Protein AF-A0A0F9BV42-F1 (afdb_monomer_lite)

Sequence (53 aa):
MKLDKDTLRDLIDEKLPRTQVRAIQSGYKDPDRFDKYVEILQERVTWEDRIVL

Radius of gyration: 12.1 Å; chains: 1; bounding box: 25×17×34 Å

Structure (mmCIF, N/CA/C/O backbone):
data_AF-A0A0F9BV42-F1
#
_entry.id   AF-A0A0F9BV42-F1
#
loop_
_atom_site.group_PDB
_atom_site.id
_atom_site.type_symbol
_atom_site.label_atom_id
_atom_site.label_alt_id
_atom_site.label_comp_id
_atom_site.label_asym_id
_atom_site.label_entity_id
_atom_site.label_seq_id
_atom_site.pdbx_PDB_ins_code
_atom_site.Cartn_x
_atom_site.Cartn_y
_atom_site.Cartn_z
_atom_site.occupancy
_atom_site.B_iso_or_equiv
_atom_site.auth_seq_id
_atom_site.auth_comp_id
_atom_site.auth_asym_id
_atom_site.auth_atom_id
_atom_site.pdbx_PDB_model_num
ATOM 1 N N . MET A 1 1 ? 1.009 -7.700 -12.658 1.00 76.00 1 MET A N 1
ATOM 2 C CA . MET A 1 1 ? 2.310 -7.849 -11.967 1.00 76.00 1 MET A CA 1
ATOM 3 C C . MET A 1 1 ? 1.996 -8.229 -10.540 1.00 76.00 1 MET A C 1
ATOM 5 O O . MET A 1 1 ? 1.183 -7.529 -9.955 1.00 76.00 1 MET A O 1
ATOM 9 N N . LYS A 1 2 ? 2.568 -9.314 -10.012 1.00 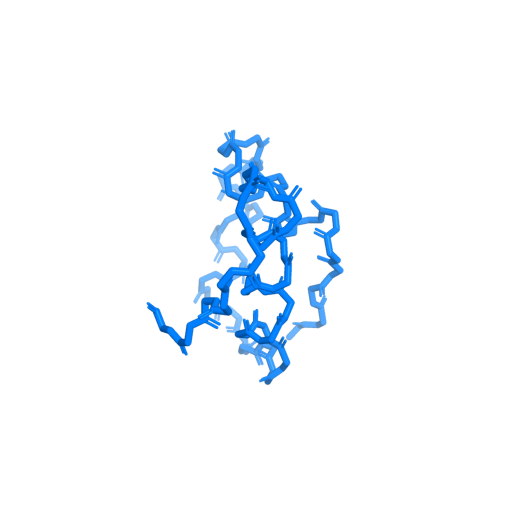82.75 2 LYS A N 1
ATOM 10 C CA . LYS A 1 2 ? 2.384 -9.648 -8.597 1.00 82.75 2 LYS A CA 1
ATOM 11 C C . LYS A 1 2 ? 3.116 -8.599 -7.757 1.00 82.75 2 LYS A C 1
ATOM 13 O O . LYS A 1 2 ? 4.294 -8.358 -8.003 1.00 82.75 2 LYS A O 1
ATOM 18 N N . LEU A 1 3 ? 2.409 -7.954 -6.840 1.00 88.56 3 LEU A N 1
ATOM 19 C CA . LEU A 1 3 ? 2.955 -7.025 -5.860 1.00 88.56 3 LEU A CA 1
ATOM 20 C C . LEU A 1 3 ? 3.129 -7.773 -4.542 1.00 88.56 3 LEU A C 1
ATOM 22 O O . LEU A 1 3 ? 2.166 -8.320 -3.998 1.00 88.56 3 LEU A O 1
ATOM 26 N N . ASP A 1 4 ? 4.354 -7.829 -4.036 1.00 93.38 4 ASP A N 1
ATOM 27 C CA . ASP A 1 4 ? 4.595 -8.300 -2.676 1.00 93.38 4 ASP A CA 1
ATOM 28 C C . ASP A 1 4 ? 4.143 -7.258 -1.635 1.00 93.38 4 ASP A C 1
ATOM 30 O O . ASP A 1 4 ? 3.900 -6.083 -1.933 1.00 93.38 4 ASP A O 1
ATOM 34 N N . LYS A 1 5 ? 3.963 -7.731 -0.399 1.00 95.06 5 LYS A N 1
ATOM 35 C CA . LYS A 1 5 ? 3.429 -6.931 0.708 1.00 95.06 5 LYS A CA 1
ATOM 36 C C . LYS A 1 5 ? 4.393 -5.809 1.111 1.00 95.06 5 LYS A C 1
ATOM 38 O O . LYS A 1 5 ? 3.934 -4.739 1.495 1.00 95.06 5 LYS A O 1
ATOM 43 N N . ASP A 1 6 ? 5.700 -6.018 0.965 1.00 96.06 6 ASP A N 1
ATOM 44 C CA . ASP A 1 6 ? 6.723 -5.028 1.318 1.00 96.06 6 ASP A CA 1
ATOM 45 C C . ASP A 1 6 ? 6.759 -3.868 0.319 1.00 96.06 6 ASP A C 1
ATOM 47 O O . ASP A 1 6 ? 6.727 -2.709 0.720 1.00 96.06 6 ASP A O 1
ATOM 51 N N . THR A 1 7 ? 6.655 -4.152 -0.978 1.00 95.81 7 THR A N 1
ATOM 52 C CA . THR A 1 7 ? 6.489 -3.138 -2.027 1.00 95.81 7 THR A CA 1
ATOM 53 C C . THR A 1 7 ? 5.207 -2.331 -1.815 1.00 95.81 7 THR A C 1
ATOM 55 O O . THR A 1 7 ? 5.192 -1.120 -2.028 1.00 95.81 7 THR A O 1
ATOM 58 N N . LEU A 1 8 ? 4.111 -2.969 -1.381 1.00 96.38 8 LEU A N 1
ATOM 59 C CA . LEU A 1 8 ? 2.882 -2.252 -1.026 1.00 96.38 8 LEU A CA 1
ATOM 60 C C . LEU A 1 8 ? 3.053 -1.382 0.227 1.00 96.38 8 LEU A C 1
ATOM 62 O O . LEU A 1 8 ? 2.526 -0.271 0.244 1.00 96.38 8 LEU A O 1
ATOM 66 N N . ARG A 1 9 ? 3.806 -1.8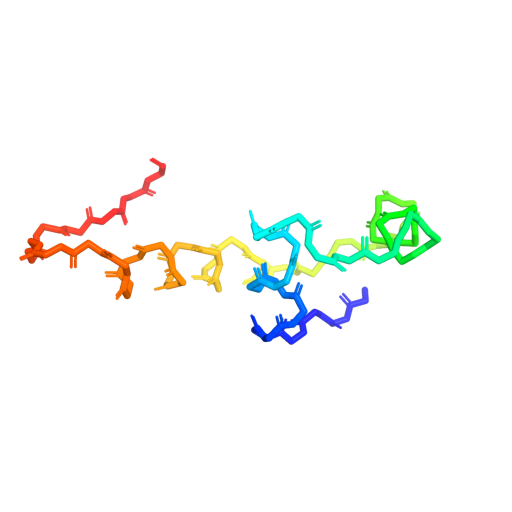33 1.239 1.00 97.69 9 ARG A N 1
ATOM 67 C CA . ARG A 1 9 ? 4.160 -1.005 2.406 1.00 97.69 9 ARG A CA 1
ATOM 68 C C . ARG A 1 9 ? 4.977 0.212 1.986 1.00 97.69 9 ARG A C 1
ATOM 70 O O . ARG A 1 9 ? 4.625 1.320 2.376 1.00 97.69 9 ARG A O 1
ATOM 77 N N . ASP A 1 10 ? 5.983 0.029 1.137 1.00 97.81 10 ASP A N 1
ATOM 78 C CA . ASP A 1 10 ? 6.794 1.130 0.611 1.00 97.81 10 ASP A CA 1
ATOM 79 C C . ASP A 1 10 ? 5.985 2.078 -0.281 1.00 97.81 10 ASP A C 1
ATOM 81 O O . ASP A 1 10 ? 6.261 3.277 -0.319 1.00 97.81 10 ASP A O 1
ATOM 85 N N . LEU A 1 11 ? 4.972 1.572 -0.994 1.00 96.88 11 LEU A N 1
ATOM 86 C CA . LEU A 1 11 ? 4.049 2.409 -1.761 1.00 96.88 11 LEU A CA 1
ATOM 87 C C . LEU A 1 11 ? 3.180 3.271 -0.834 1.00 96.88 11 LEU A C 1
ATOM 89 O O . LEU A 1 11 ? 2.996 4.451 -1.120 1.00 96.88 11 LEU A O 1
ATOM 93 N N . ILE A 1 12 ? 2.651 2.690 0.249 1.00 96.56 12 ILE A N 1
ATOM 94 C CA . ILE A 1 12 ? 1.845 3.395 1.262 1.00 96.56 12 ILE A CA 1
ATOM 95 C C . ILE A 1 12 ? 2.686 4.442 1.997 1.00 96.56 12 ILE A C 1
ATOM 97 O O . ILE A 1 12 ? 2.205 5.538 2.259 1.00 96.56 12 ILE A O 1
ATOM 101 N N . ASP A 1 13 ? 3.939 4.111 2.305 1.00 97.31 13 ASP A N 1
ATOM 102 C CA . ASP A 1 13 ? 4.870 4.982 3.024 1.00 97.31 13 ASP A CA 1
ATOM 103 C C . ASP A 1 13 ? 5.571 6.010 2.112 1.00 97.31 13 ASP A C 1
ATOM 105 O O . ASP A 1 13 ? 6.485 6.700 2.562 1.00 97.31 13 ASP A O 1
ATOM 109 N N . GLU A 1 14 ? 5.194 6.087 0.831 1.00 96.75 14 GLU A N 1
ATOM 110 C CA . GLU A 1 14 ? 5.785 6.983 -0.177 1.00 96.75 14 GLU A CA 1
ATOM 111 C C . GLU A 1 14 ? 7.309 6.810 -0.375 1.00 96.75 14 GLU A C 1
ATOM 113 O O . GLU A 1 14 ? 8.019 7.730 -0.783 1.00 96.75 14 GLU A O 1
ATOM 118 N N . LYS A 1 15 ? 7.829 5.601 -0.134 1.00 98.06 15 LYS A N 1
ATOM 119 C CA . LYS A 1 15 ? 9.259 5.259 -0.258 1.00 98.06 15 LYS A CA 1
ATOM 120 C C . LYS A 1 15 ? 9.648 4.745 -1.644 1.00 98.06 15 LYS A C 1
ATOM 122 O O . LYS A 1 15 ? 10.836 4.677 -1.963 1.00 98.06 15 LYS A 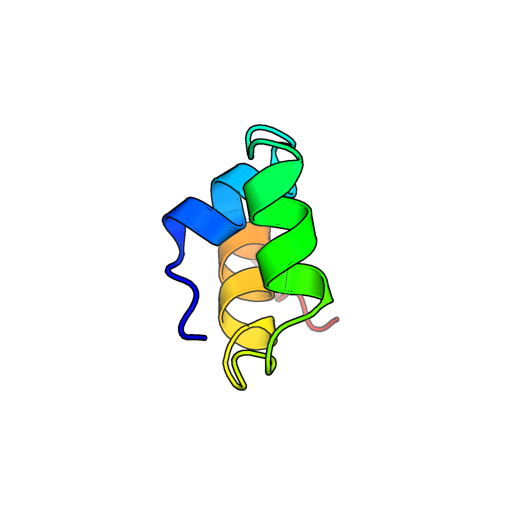O 1
ATOM 127 N N . LEU A 1 16 ? 8.677 4.374 -2.483 1.00 97.06 16 LEU A N 1
ATOM 128 C CA . LEU A 1 16 ? 8.973 3.825 -3.806 1.00 97.06 16 LEU A CA 1
ATOM 129 C C . LEU A 1 16 ? 9.513 4.881 -4.786 1.00 97.06 16 LEU A C 1
ATOM 131 O O . LEU A 1 16 ? 8.944 5.968 -4.919 1.00 97.06 16 LEU A O 1
ATOM 135 N N . PRO A 1 17 ? 10.536 4.541 -5.595 1.00 97.12 17 PRO A N 1
ATOM 136 C CA . PRO A 1 17 ? 10.978 5.390 -6.691 1.00 97.12 17 PRO A CA 1
ATOM 137 C C . PRO A 1 17 ? 9.855 5.661 -7.698 1.00 97.12 17 PRO A C 1
ATOM 139 O O . PRO A 1 17 ? 9.098 4.761 -8.076 1.00 97.12 17 PRO A O 1
ATOM 142 N N . ARG A 1 18 ? 9.819 6.879 -8.252 1.00 96.62 18 ARG A N 1
ATOM 143 C CA . ARG A 1 18 ? 8.821 7.294 -9.257 1.00 96.62 18 ARG A CA 1
ATOM 144 C C . ARG A 1 18 ? 8.709 6.331 -10.448 1.00 96.62 18 ARG A C 1
ATOM 146 O O . ARG A 1 18 ? 7.621 6.141 -10.989 1.00 96.62 18 ARG A O 1
ATOM 153 N N . THR A 1 19 ? 9.818 5.730 -10.877 1.00 95.94 19 THR A N 1
ATOM 154 C CA . THR A 1 19 ? 9.841 4.749 -11.974 1.00 95.94 19 THR A CA 1
ATOM 155 C C . THR A 1 19 ? 9.066 3.476 -11.632 1.00 95.94 19 THR A C 1
ATOM 157 O O . THR A 1 19 ? 8.318 2.985 -12.478 1.00 95.94 19 THR A O 1
ATOM 160 N N . GLN A 1 20 ? 9.171 2.983 -10.395 1.00 95.38 20 GLN A N 1
ATOM 161 C CA . GLN A 1 20 ? 8.411 1.823 -9.925 1.00 95.38 20 GLN A CA 1
ATOM 162 C C . GLN A 1 20 ? 6.926 2.153 -9.779 1.00 95.38 20 GLN A C 1
ATOM 164 O O . GLN A 1 20 ? 6.079 1.402 -10.260 1.00 95.38 20 GLN A O 1
ATOM 169 N N . VAL A 1 21 ? 6.605 3.324 -9.219 1.00 96.44 21 VAL A N 1
ATOM 170 C CA . VAL A 1 21 ? 5.218 3.808 -9.133 1.00 96.44 21 VAL A CA 1
ATOM 171 C C . VAL A 1 21 ? 4.576 3.856 -10.524 1.00 96.44 21 VAL A C 1
ATOM 173 O O . VAL A 1 21 ? 3.469 3.348 -10.716 1.00 96.44 21 VAL A O 1
ATOM 176 N N . ARG A 1 22 ? 5.292 4.383 -11.529 1.00 96.50 22 ARG A N 1
ATOM 177 C CA . ARG A 1 22 ? 4.821 4.392 -12.922 1.00 96.50 22 ARG A CA 1
ATOM 178 C C . ARG A 1 22 ? 4.556 2.978 -13.445 1.00 96.50 22 ARG A C 1
ATOM 180 O O . ARG A 1 22 ? 3.508 2.767 -14.045 1.00 96.50 22 ARG A O 1
ATOM 187 N N . ALA A 1 23 ? 5.456 2.023 -13.204 1.00 93.88 23 ALA A N 1
ATOM 188 C CA . ALA A 1 23 ? 5.286 0.639 -13.653 1.00 93.88 23 ALA A CA 1
ATOM 189 C C . ALA A 1 23 ? 4.036 -0.027 -13.046 1.00 93.88 23 ALA A C 1
ATOM 191 O O . ALA A 1 23 ? 3.278 -0.688 -13.759 1.00 93.88 23 ALA A O 1
ATOM 192 N N . ILE A 1 24 ? 3.767 0.212 -11.757 1.00 94.31 24 ILE A N 1
ATOM 193 C CA . ILE A 1 24 ? 2.559 -0.270 -11.067 1.00 94.31 24 ILE A CA 1
ATOM 194 C C . ILE A 1 24 ? 1.290 0.349 -11.679 1.00 94.31 24 ILE A C 1
ATOM 196 O O . ILE A 1 24 ? 0.275 -0.331 -11.870 1.00 94.31 24 ILE A O 1
ATOM 200 N N . GLN A 1 25 ? 1.324 1.643 -12.007 1.00 93.94 25 GLN A N 1
ATOM 201 C CA . GLN A 1 25 ? 0.183 2.355 -12.588 1.00 93.94 25 GLN A CA 1
ATOM 202 C C . GLN A 1 25 ? -0.115 1.927 -14.028 1.00 93.94 25 GLN A C 1
ATOM 204 O O . GLN A 1 25 ? -1.285 1.741 -14.361 1.00 93.94 25 GLN A O 1
ATOM 209 N N . SER A 1 26 ? 0.909 1.719 -14.857 1.00 95.12 26 SER A N 1
ATOM 210 C CA . SER A 1 26 ? 0.739 1.355 -16.270 1.00 95.12 26 SER A CA 1
ATOM 211 C C . SER A 1 26 ? 0.600 -0.149 -16.519 1.00 95.12 26 SER A C 1
ATOM 213 O O . SER A 1 26 ? 0.229 -0.548 -17.618 1.00 95.12 26 SER A O 1
ATOM 215 N N . GLY A 1 27 ? 0.927 -0.992 -15.537 1.00 90.88 27 GLY A N 1
ATOM 216 C CA . GLY A 1 27 ? 0.838 -2.447 -15.653 1.00 90.88 27 GLY A CA 1
ATOM 217 C C . GLY A 1 27 ? -0.534 -3.030 -15.295 1.00 90.88 27 GLY A C 1
ATOM 218 O O . GLY A 1 27 ? -1.375 -2.379 -14.658 1.00 90.88 27 GLY A O 1
ATOM 219 N N . TYR A 1 28 ? -0.717 -4.308 -15.653 1.00 93.75 28 TYR A N 1
ATOM 220 C CA . TYR A 1 28 ? -1.838 -5.137 -15.199 1.00 93.75 28 TYR A CA 1
ATOM 221 C C . TYR A 1 28 ? -1.874 -5.218 -13.673 1.00 93.75 28 TYR A C 1
ATOM 223 O O . TYR A 1 28 ? -0.855 -5.524 -13.037 1.00 93.75 28 TYR A O 1
ATOM 231 N N . LYS A 1 29 ? -3.058 -4.966 -13.107 1.00 92.00 29 LYS A N 1
ATOM 232 C CA . LYS A 1 29 ? -3.275 -4.937 -11.658 1.00 92.00 29 LYS A CA 1
ATOM 233 C C . LYS A 1 29 ? -3.171 -6.331 -11.056 1.00 92.00 29 LYS A C 1
ATOM 235 O O . LYS A 1 29 ? -3.535 -7.314 -11.695 1.00 92.00 29 LYS A O 1
ATOM 240 N N . ASP A 1 30 ? -2.643 -6.382 -9.839 1.00 93.00 30 ASP A N 1
ATOM 241 C CA . ASP A 1 30 ? -2.639 -7.597 -9.031 1.00 93.00 30 ASP A CA 1
ATOM 242 C C . ASP A 1 30 ? -4.044 -7.795 -8.440 1.00 93.00 30 ASP A C 1
ATOM 244 O O . ASP A 1 30 ? -4.530 -6.871 -7.774 1.00 93.00 30 ASP A O 1
ATOM 248 N N . PRO A 1 31 ? -4.736 -8.915 -8.723 1.00 94.31 31 PRO A N 1
ATOM 249 C CA . PRO A 1 31 ? -6.109 -9.131 -8.266 1.00 94.31 31 PRO A CA 1
ATOM 250 C C . PRO A 1 31 ? -6.250 -9.173 -6.738 1.00 94.31 31 PRO A C 1
ATOM 252 O O . PRO A 1 31 ? -7.288 -8.768 -6.231 1.00 94.31 31 PRO A O 1
ATOM 255 N N . ASP A 1 32 ? -5.213 -9.585 -6.006 1.00 94.50 32 ASP A N 1
ATOM 256 C CA . ASP A 1 32 ? -5.206 -9.672 -4.535 1.00 94.50 32 ASP A CA 1
ATOM 257 C C . ASP A 1 32 ? -4.681 -8.387 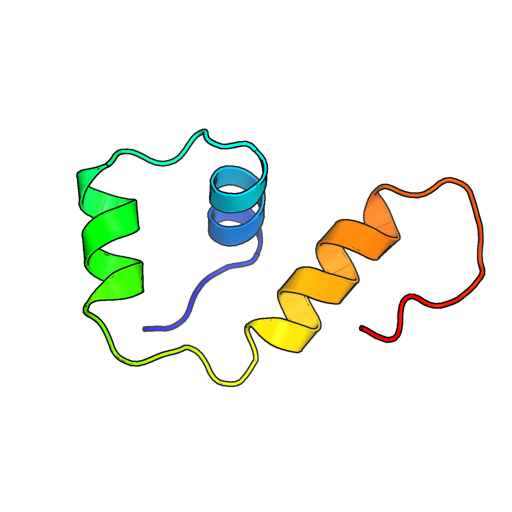-3.850 1.00 94.50 32 ASP A C 1
ATOM 259 O O . ASP A 1 32 ? -4.464 -8.351 -2.636 1.00 94.50 32 ASP A O 1
ATOM 263 N N . ARG A 1 33 ? -4.458 -7.302 -4.616 1.00 95.06 33 ARG A N 1
ATOM 264 C CA . ARG A 1 33 ? -3.899 -6.045 -4.085 1.00 95.06 33 ARG A CA 1
ATOM 265 C C . ARG A 1 33 ? -4.769 -5.441 -2.991 1.00 95.06 33 ARG A C 1
ATOM 267 O O . ARG A 1 33 ? -4.229 -4.846 -2.067 1.00 95.06 33 ARG A O 1
ATOM 274 N N . PHE A 1 34 ? -6.089 -5.539 -3.133 1.00 96.50 34 PHE A N 1
ATOM 275 C CA . PHE A 1 34 ? -7.028 -4.986 -2.161 1.00 96.50 34 PHE A CA 1
ATOM 276 C C . PHE A 1 34 ? -6.880 -5.673 -0.802 1.00 96.50 34 PHE A C 1
ATOM 278 O O . PHE A 1 34 ? -6.667 -4.992 0.196 1.00 96.50 34 PHE A O 1
ATOM 285 N N . ASP A 1 35 ? -6.883 -7.006 -0.784 1.00 96.50 35 ASP A N 1
ATOM 286 C CA . ASP A 1 35 ? -6.773 -7.783 0.452 1.00 96.50 35 ASP A CA 1
ATOM 287 C C . ASP A 1 35 ? -5.451 -7.498 1.173 1.00 96.50 35 ASP A C 1
ATOM 289 O O . ASP A 1 35 ? -5.446 -7.189 2.363 1.00 96.50 35 ASP A O 1
ATOM 293 N N . LYS A 1 36 ? -4.334 -7.479 0.430 1.00 96.38 36 LYS A N 1
ATOM 294 C CA . LYS A 1 36 ? -3.016 -7.105 0.973 1.00 96.38 36 LYS A CA 1
ATOM 295 C C . LYS A 1 36 ? -3.001 -5.684 1.531 1.00 96.38 36 LYS A C 1
ATOM 297 O O . LYS A 1 36 ? -2.371 -5.431 2.552 1.00 96.38 36 LYS A O 1
ATOM 302 N N . TYR A 1 37 ? -3.647 -4.746 0.840 1.00 97.31 37 TYR A N 1
ATOM 303 C CA . TYR A 1 37 ? -3.687 -3.345 1.248 1.00 97.31 37 TYR A CA 1
ATOM 304 C C . TYR A 1 37 ? -4.448 -3.178 2.566 1.00 97.31 37 TYR A C 1
ATOM 306 O O . TYR A 1 37 ? -3.924 -2.574 3.498 1.00 97.31 37 TYR A O 1
ATOM 314 N N . VAL A 1 38 ? -5.637 -3.777 2.670 1.00 97.75 38 VAL A N 1
ATOM 315 C CA . VAL A 1 38 ? -6.441 -3.770 3.899 1.00 97.75 38 VAL A CA 1
ATOM 316 C C . VAL A 1 38 ? -5.694 -4.451 5.044 1.00 97.75 38 VAL A C 1
ATOM 318 O O . VAL A 1 38 ? -5.659 -3.910 6.144 1.00 97.75 38 VAL A O 1
ATOM 321 N N . GLU A 1 39 ? -5.032 -5.582 4.789 1.00 97.25 39 GLU A N 1
ATOM 322 C CA . GLU A 1 39 ? -4.220 -6.283 5.790 1.00 97.25 39 GLU A CA 1
ATOM 323 C C . GLU A 1 39 ? -3.084 -5.395 6.330 1.00 97.25 39 GLU A C 1
ATOM 325 O O . GLU A 1 39 ? -2.907 -5.293 7.542 1.00 97.25 39 GLU A O 1
ATOM 330 N N . ILE A 1 40 ? -2.356 -4.689 5.455 1.00 97.69 40 ILE A N 1
ATOM 331 C CA . ILE A 1 40 ? -1.299 -3.750 5.869 1.00 97.69 40 ILE A CA 1
ATOM 332 C C . ILE A 1 40 ? -1.868 -2.602 6.711 1.00 97.69 40 ILE A C 1
ATOM 334 O O . ILE A 1 40 ? -1.217 -2.163 7.657 1.00 97.69 40 ILE A O 1
ATOM 338 N N . LEU A 1 41 ? -3.046 -2.079 6.366 1.00 98.00 41 LEU A N 1
ATOM 339 C CA . LEU A 1 41 ? -3.673 -1.012 7.148 1.00 98.00 41 LEU A CA 1
ATOM 340 C C . LEU A 1 41 ? -4.159 -1.519 8.508 1.00 98.00 41 LEU A C 1
ATOM 342 O O . LEU A 1 41 ? -3.968 -0.831 9.510 1.00 98.00 41 LEU A O 1
ATOM 346 N N . GLN A 1 42 ? -4.719 -2.728 8.560 1.00 98.12 42 GLN A N 1
ATOM 347 C CA . GLN A 1 42 ? -5.175 -3.350 9.801 1.00 98.12 42 GLN A CA 1
ATOM 348 C C . GLN A 1 42 ? -4.010 -3.593 10.773 1.00 98.12 42 GLN A C 1
ATOM 350 O O . GLN A 1 42 ? -4.165 -3.398 11.972 1.00 98.12 42 GLN A O 1
ATOM 355 N N . GLU A 1 43 ? -2.821 -3.941 10.269 1.00 97.25 43 GLU A N 1
ATOM 356 C CA . GLU A 1 43 ? -1.602 -4.088 11.084 1.00 97.25 43 GLU A CA 1
ATOM 357 C C . GLU A 1 43 ? -1.149 -2.781 11.764 1.00 97.25 43 GLU A C 1
ATOM 359 O O . GLU A 1 43 ? -0.361 -2.824 12.708 1.00 97.25 43 GLU A O 1
ATOM 364 N N . ARG A 1 44 ? -1.600 -1.613 11.282 1.00 96.88 44 ARG A N 1
ATOM 365 C CA . ARG A 1 44 ? -1.151 -0.292 11.765 1.00 96.88 44 ARG A CA 1
ATOM 366 C C . ARG A 1 44 ? -2.068 0.322 12.817 1.00 96.88 44 ARG A C 1
ATOM 368 O O . ARG A 1 44 ? -1.674 1.293 13.462 1.00 96.88 44 ARG A O 1
ATOM 375 N N . VAL A 1 45 ? -3.288 -0.182 12.959 1.00 97.81 45 VAL A N 1
ATOM 376 C CA . VAL A 1 45 ? -4.271 0.374 13.891 1.00 97.81 45 VAL A CA 1
ATOM 377 C C . VAL A 1 45 ? -4.179 -0.307 15.252 1.00 97.81 45 VAL A C 1
ATOM 379 O O . VAL A 1 45 ? -3.801 -1.467 15.364 1.00 97.81 45 VAL A O 1
ATOM 382 N N . THR A 1 46 ? -4.518 0.423 16.314 1.00 98.12 46 THR A N 1
ATOM 383 C CA . THR A 1 46 ? -4.476 -0.091 17.695 1.00 98.12 46 THR A CA 1
ATOM 384 C C . THR A 1 46 ? -5.782 -0.753 18.136 1.00 98.12 46 THR A C 1
ATOM 386 O O . THR A 1 46 ? -5.904 -1.139 19.294 1.00 98.12 46 THR A O 1
ATOM 389 N N . TRP A 1 47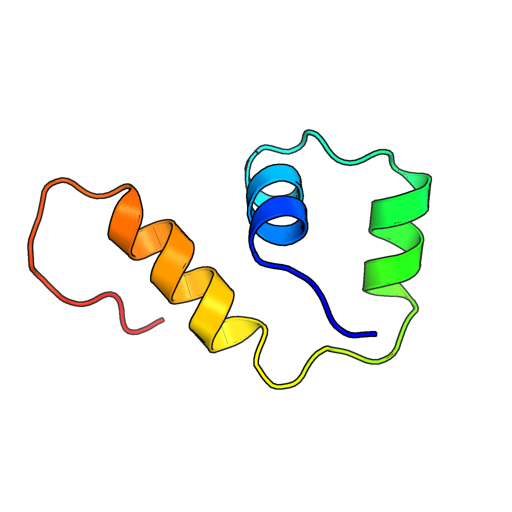 ? -6.784 -0.802 17.258 1.00 97.94 47 TRP A N 1
ATOM 390 C CA . TRP A 1 47 ? -8.127 -1.310 17.532 1.00 97.94 47 TRP A CA 1
ATOM 391 C C . TRP A 1 47 ? -8.407 -2.589 16.744 1.00 97.94 47 TRP A C 1
ATOM 393 O O . TRP A 1 47 ? -7.789 -2.851 15.714 1.00 97.94 47 TRP A O 1
ATOM 403 N N . GLU A 1 48 ? -9.346 -3.383 17.257 1.00 95.56 48 GLU A N 1
ATOM 404 C CA . GLU A 1 48 ? -9.660 -4.721 16.740 1.00 95.56 48 GLU A CA 1
ATOM 405 C C . GLU A 1 48 ? -10.817 -4.740 15.736 1.00 95.56 48 GLU A C 1
ATOM 407 O O . GLU A 1 48 ? -11.030 -5.758 15.075 1.00 9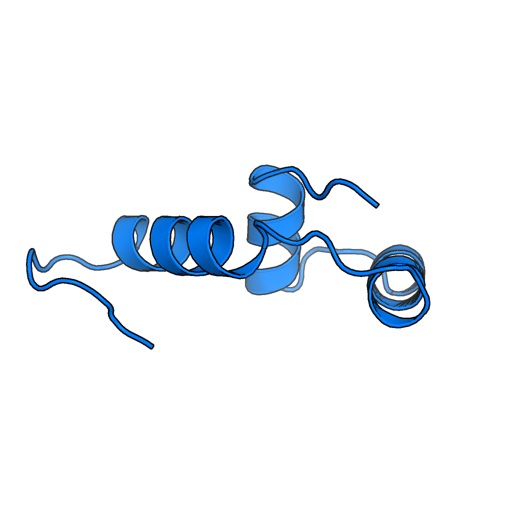5.56 48 GLU A O 1
ATOM 412 N N . ASP A 1 49 ? -11.565 -3.639 15.601 1.00 98.12 49 ASP A N 1
ATOM 413 C CA . ASP A 1 49 ? -12.574 -3.523 14.551 1.00 98.12 49 ASP A CA 1
ATOM 414 C C . ASP A 1 49 ? -11.951 -3.818 13.179 1.00 98.12 49 ASP A C 1
ATOM 416 O O . ASP A 1 49 ? -10.772 -3.565 12.922 1.00 98.12 49 ASP A O 1
ATOM 420 N N . ARG A 1 50 ? -12.735 -4.407 12.277 1.00 97.44 50 ARG A N 1
ATOM 421 C CA . ARG A 1 50 ? -12.232 -4.807 10.963 1.00 97.44 50 ARG A CA 1
ATOM 422 C C . ARG A 1 50 ? -12.400 -3.676 9.956 1.00 97.44 50 ARG A C 1
ATOM 424 O O . ARG A 1 50 ? -13.520 -3.229 9.712 1.00 97.44 50 ARG A O 1
ATOM 431 N N . ILE A 1 51 ? -11.311 -3.292 9.293 1.00 98.00 51 ILE A N 1
ATOM 432 C CA . ILE A 1 51 ? -11.354 -2.437 8.102 1.00 98.00 51 ILE A CA 1
ATOM 433 C C . ILE A 1 51 ? -12.065 -3.197 6.975 1.00 98.00 51 ILE A C 1
ATOM 435 O O . ILE A 1 51 ? -11.702 -4.329 6.641 1.00 98.00 51 ILE A O 1
ATOM 439 N N . VAL A 1 52 ? -13.091 -2.571 6.395 1.00 96.31 52 VAL A N 1
ATOM 440 C CA . VAL A 1 52 ? -13.912 -3.158 5.322 1.00 96.31 52 VAL A CA 1
ATOM 441 C C . VAL A 1 52 ? -13.688 -2.508 3.957 1.00 96.31 52 VAL A C 1
ATOM 443 O O . VAL A 1 52 ? -13.777 -3.213 2.952 1.00 96.31 52 VAL A O 1
ATOM 446 N N . LEU A 1 53 ? -13.400 -1.201 3.910 1.00 94.06 53 LEU A N 1
ATOM 447 C CA . LEU A 1 53 ? -13.100 -0.437 2.696 1.00 94.06 53 LEU A CA 1
ATOM 448 C C . LEU A 1 53 ? -12.391 0.878 3.035 1.00 94.06 53 LEU A C 1
ATOM 450 O O . LEU A 1 53 ? -12.837 1.531 4.006 1.00 94.06 53 LEU A O 1
#

Secondary structure (DSSP, 8-state):
-PPPHHHHHHHHTT-S-HHHHHHHHHSPPPTTHHHHHHHHHHTT-SS-SPP--

pLDDT: mean 95.36, std 3.78, range [76.0, 98.12]

Organism: NCBI:txid412755

Foldseek 3Di:
DDDDLVNLVCVVVVNDDPVVVVCQVPDDHDPCSVVSNQVVVCVVDPDDDGDDD